Protein AF-A0A6I9MR73-F1 (afdb_monomer_lite)

Sequence (106 aa):
MPVEEDVGRERRRRVLQTLVWFLLTLLLALFIPDIGKVISVIGGLAACFIFVFPGLCLIQAKLSEMEEVKPASWWALVSYGVLLVTLGAFIFGQTTANAIFVDLLA

Radius of gyration: 17.86 Å; chains: 1; bounding box: 45×33×42 Å

pLDDT: mean 70.14, std 10.79, range [41.91, 90.38]

Foldseek 3Di:
DPPVVVVVVVVVVVVVVVVVVVVVVVCCVVLDPDPVLVVLLVVLVVLQCVQLVVLVVQLVVLVVPPDDDCDPVSVVSNVSSVVSNVV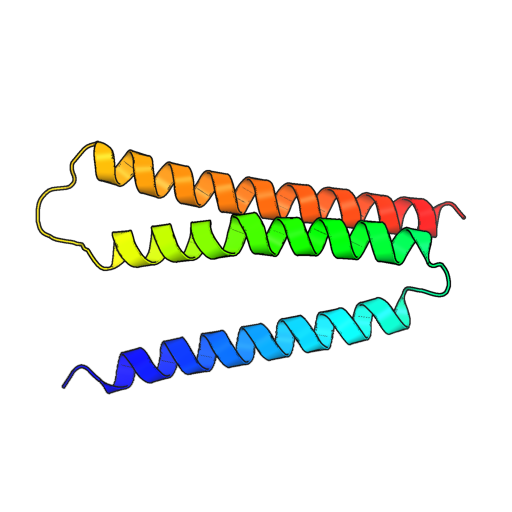SVVSNVVSVVVSVVVVVVD

Structure (mmCIF, N/CA/C/O backbone):
data_AF-A0A6I9MR73-F1
#
_entry.id   AF-A0A6I9MR73-F1
#
loop_
_atom_site.group_PDB
_atom_site.id
_atom_site.type_symbol
_atom_site.label_atom_id
_atom_site.label_alt_id
_atom_site.label_comp_id
_atom_site.label_asym_id
_atom_site.label_entity_id
_atom_site.label_seq_id
_atom_site.pdbx_PDB_ins_code
_atom_site.Cartn_x
_atom_site.Cartn_y
_atom_site.Cartn_z
_atom_site.occupancy
_atom_site.B_iso_or_equiv
_atom_site.auth_seq_id
_atom_site.auth_comp_id
_atom_site.auth_asym_id
_atom_site.auth_atom_id
_atom_site.pdbx_PDB_model_num
ATOM 1 N N . MET A 1 1 ? -24.997 -20.550 17.561 1.00 41.91 1 MET A N 1
ATOM 2 C CA . MET A 1 1 ? -23.798 -21.281 17.105 1.00 41.91 1 MET A CA 1
ATOM 3 C C . MET A 1 1 ? -23.046 -20.377 16.120 1.00 41.91 1 MET A C 1
ATOM 5 O O . MET A 1 1 ? -23.285 -20.502 14.932 1.00 41.91 1 MET A O 1
ATOM 9 N N . PRO A 1 2 ? -22.247 -19.392 16.584 1.00 48.72 2 PRO A N 1
ATOM 10 C CA . PRO A 1 2 ? -21.694 -18.342 15.711 1.00 48.72 2 PRO A CA 1
ATOM 11 C C . PRO A 1 2 ? -20.242 -18.594 15.248 1.00 48.72 2 PRO A C 1
ATOM 13 O O . PRO A 1 2 ? -19.664 -17.758 14.571 1.00 48.72 2 PRO A O 1
ATOM 16 N N . VAL A 1 3 ? -19.635 -19.730 15.611 1.00 51.03 3 VAL A N 1
ATOM 17 C CA . VAL A 1 3 ? -18.189 -19.981 15.426 1.00 51.03 3 VAL A CA 1
ATOM 18 C C . VAL A 1 3 ? -17.815 -20.347 13.977 1.00 51.03 3 VAL A C 1
ATOM 20 O O . VAL A 1 3 ? -16.681 -20.126 13.568 1.00 51.03 3 VAL A O 1
ATOM 23 N N . GLU A 1 4 ? -18.742 -20.868 13.165 1.00 45.56 4 GLU A N 1
ATOM 24 C CA . GLU A 1 4 ? -18.428 -21.334 11.798 1.00 45.56 4 GLU A CA 1
ATOM 25 C C . GLU A 1 4 ? -18.193 -20.203 10.779 1.00 45.56 4 GLU A C 1
ATOM 27 O O . GLU A 1 4 ? -17.397 -20.368 9.851 1.00 45.56 4 GLU A O 1
ATOM 32 N N . GLU A 1 5 ? -18.821 -19.036 10.953 1.00 49.38 5 GLU A N 1
ATOM 33 C CA . GLU A 1 5 ? -18.695 -17.925 9.996 1.00 49.38 5 GLU A CA 1
ATOM 34 C C . GLU A 1 5 ? -17.372 -17.144 10.149 1.00 49.38 5 GLU A C 1
ATOM 36 O O . GLU A 1 5 ? -16.826 -16.640 9.158 1.00 49.38 5 GLU A O 1
ATOM 41 N N . ASP A 1 6 ? -16.799 -17.112 11.357 1.00 51.56 6 ASP A N 1
ATOM 42 C CA . ASP A 1 6 ? -15.511 -16.465 11.656 1.00 51.56 6 ASP A CA 1
ATOM 43 C C . ASP A 1 6 ? -14.330 -17.200 10.996 1.00 51.56 6 ASP A C 1
ATOM 45 O O . ASP A 1 6 ? -13.499 -16.595 10.303 1.00 51.56 6 ASP A O 1
ATOM 49 N N . VAL A 1 7 ? -14.332 -18.538 11.071 1.00 53.41 7 VAL A N 1
ATOM 50 C CA . VAL A 1 7 ? -13.282 -19.394 10.488 1.00 53.41 7 VAL A CA 1
ATOM 51 C C . VAL A 1 7 ? -13.229 -19.248 8.961 1.00 53.41 7 VAL A C 1
ATOM 53 O O . VAL A 1 7 ? -12.150 -19.241 8.358 1.00 53.41 7 VAL A O 1
ATOM 56 N N . GLY A 1 8 ? -14.386 -19.079 8.312 1.00 53.75 8 GLY A N 1
ATOM 57 C CA . GLY A 1 8 ? -14.480 -18.879 6.864 1.00 53.75 8 GLY A CA 1
ATOM 58 C C . GLY A 1 8 ? -13.843 -17.566 6.391 1.00 53.75 8 GLY A C 1
ATOM 59 O O . GLY A 1 8 ? -13.162 -17.539 5.356 1.00 53.75 8 GLY A O 1
ATOM 60 N N . ARG A 1 9 ? -14.006 -16.481 7.159 1.00 52.59 9 ARG A N 1
ATOM 61 C CA . ARG A 1 9 ? -13.420 -15.159 6.867 1.00 52.59 9 ARG A CA 1
ATOM 62 C C . ARG A 1 9 ? -11.918 -15.128 7.110 1.00 52.59 9 ARG A C 1
ATOM 64 O O . ARG A 1 9 ? -11.190 -14.576 6.281 1.00 52.59 9 ARG A O 1
ATOM 71 N N . GLU A 1 10 ? -11.443 -15.760 8.178 1.00 54.97 10 GLU A N 1
ATOM 72 C CA . GLU A 1 10 ? -10.010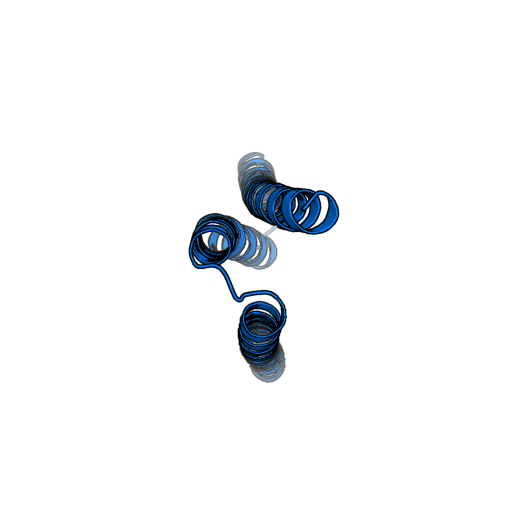 -15.906 8.447 1.00 54.97 10 GLU A CA 1
ATOM 73 C C . GLU A 1 10 ? -9.311 -16.758 7.387 1.00 54.97 10 GLU A C 1
ATOM 75 O O . GLU A 1 10 ? -8.253 -16.377 6.879 1.00 54.97 10 GLU A O 1
ATOM 80 N N . ARG A 1 11 ? -9.923 -17.878 6.983 1.00 54.81 11 ARG A N 1
ATOM 81 C CA . ARG A 1 11 ? -9.375 -18.747 5.936 1.00 54.81 11 ARG A CA 1
ATOM 82 C C . ARG A 1 11 ? -9.332 -18.0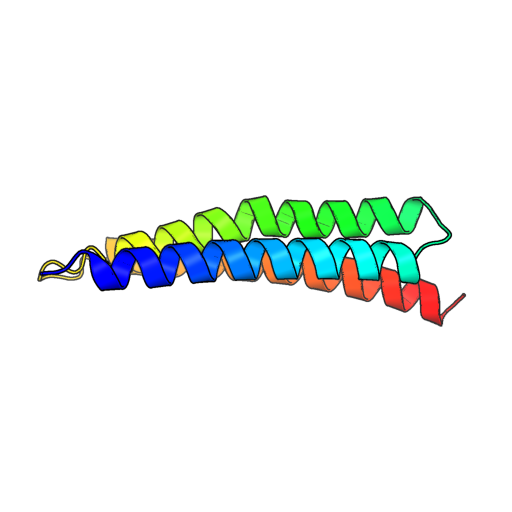35 4.589 1.00 54.81 11 ARG A C 1
ATOM 84 O O . ARG A 1 11 ? -8.313 -18.104 3.909 1.00 54.81 11 ARG A O 1
ATOM 91 N N . ARG A 1 12 ? -10.381 -17.286 4.224 1.00 55.62 12 ARG A N 1
ATOM 92 C CA . ARG A 1 12 ? -10.379 -16.450 3.009 1.00 55.62 12 ARG A CA 1
ATOM 93 C C . ARG A 1 12 ? -9.323 -15.351 3.056 1.00 55.62 12 ARG A C 1
ATOM 95 O O . ARG A 1 12 ? -8.666 -15.137 2.045 1.00 55.62 12 ARG A O 1
ATOM 102 N N . ARG A 1 13 ? -9.120 -14.689 4.201 1.00 58.41 13 ARG A N 1
ATOM 103 C CA . ARG A 1 13 ? -8.065 -13.673 4.371 1.00 58.41 13 ARG A CA 1
ATOM 104 C C . ARG A 1 13 ? -6.670 -14.268 4.225 1.00 58.41 13 ARG A C 1
ATOM 106 O O . ARG A 1 13 ? -5.857 -13.697 3.507 1.00 58.41 13 ARG A O 1
ATOM 113 N N . ARG A 1 14 ? -6.416 -15.432 4.829 1.00 63.72 14 ARG A N 1
ATOM 114 C CA . ARG A 1 14 ? -5.141 -16.150 4.681 1.00 63.72 14 ARG A CA 1
ATOM 115 C C . ARG A 1 14 ? -4.905 -16.579 3.235 1.00 63.72 14 ARG A C 1
ATOM 117 O O . ARG A 1 14 ? -3.831 -16.331 2.711 1.00 63.72 14 ARG A O 1
ATOM 124 N N . VAL A 1 15 ? -5.917 -17.136 2.568 1.00 62.50 15 VAL A N 1
ATOM 125 C CA . VAL A 1 15 ? -5.816 -17.561 1.161 1.00 62.50 15 VAL A CA 1
ATOM 126 C C . VAL A 1 15 ? -5.594 -16.370 0.228 1.00 62.50 15 VAL A C 1
ATOM 128 O O . VAL A 1 15 ? -4.728 -16.441 -0.637 1.00 62.50 15 VAL A O 1
ATOM 131 N N . LEU A 1 16 ? -6.309 -15.259 0.424 1.00 62.22 16 LEU A N 1
ATOM 132 C CA . LEU A 1 16 ? -6.072 -14.019 -0.321 1.00 62.22 16 LEU A CA 1
ATOM 133 C C . LEU A 1 16 ? -4.660 -13.492 -0.084 1.00 62.22 16 LEU A C 1
ATOM 135 O O . LEU A 1 16 ? -3.983 -13.150 -1.042 1.00 62.22 16 LEU A O 1
ATOM 139 N N . GLN A 1 17 ? -4.188 -13.479 1.162 1.00 57.56 17 GLN A N 1
ATOM 140 C CA . GLN A 1 17 ? -2.834 -13.044 1.488 1.00 57.56 17 GLN A CA 1
ATOM 141 C C . GLN A 1 17 ? -1.776 -13.923 0.810 1.00 57.56 17 GLN A C 1
ATOM 143 O O . GLN A 1 17 ? -0.824 -13.391 0.247 1.00 57.56 17 GLN A O 1
ATOM 148 N N . THR A 1 18 ? -1.948 -15.247 0.807 1.00 63.81 18 THR A N 1
ATOM 149 C CA . THR A 1 18 ? -1.015 -16.173 0.149 1.00 63.81 18 THR A CA 1
ATOM 150 C C . THR A 1 18 ? -1.058 -16.047 -1.371 1.00 63.81 18 THR A C 1
ATOM 152 O O . THR A 1 18 ? -0.006 -16.031 -2.001 1.00 63.81 18 THR A O 1
ATOM 155 N N . LEU A 1 19 ? -2.244 -15.909 -1.969 1.00 66.56 19 LEU A N 1
ATOM 156 C CA . LEU A 1 19 ? -2.387 -15.713 -3.414 1.00 66.56 19 LEU A CA 1
ATOM 157 C C . LEU A 1 19 ? -1.802 -14.379 -3.863 1.00 66.56 19 LEU A C 1
ATOM 159 O O . LEU A 1 19 ? -1.083 -14.340 -4.855 1.00 66.56 19 LEU A O 1
ATOM 163 N N . VAL A 1 20 ? -2.068 -13.306 -3.117 1.00 62.19 20 VAL A N 1
ATOM 164 C CA . VAL A 1 20 ? -1.488 -11.984 -3.368 1.00 62.19 20 VAL A CA 1
ATOM 165 C C . VAL A 1 20 ? 0.027 -12.051 -3.243 1.00 62.19 20 VAL A C 1
ATOM 167 O O . VAL A 1 20 ? 0.711 -11.583 -4.143 1.00 62.19 20 VAL A O 1
ATOM 170 N N . TRP A 1 21 ? 0.556 -12.683 -2.192 1.00 63.38 21 TRP A N 1
ATOM 171 C CA . TRP A 1 21 ? 1.997 -12.851 -1.993 1.00 63.38 21 TRP A CA 1
ATOM 172 C C . TRP A 1 21 ? 2.658 -13.624 -3.138 1.00 63.38 21 TRP A C 1
ATOM 174 O O . TRP A 1 21 ? 3.681 -13.188 -3.662 1.00 63.38 21 TRP A O 1
ATOM 184 N N . PHE A 1 22 ? 2.048 -14.737 -3.551 1.00 69.00 22 PHE A N 1
ATOM 185 C CA . PHE A 1 22 ? 2.543 -15.602 -4.619 1.00 69.00 22 PHE A CA 1
ATOM 186 C C . PHE A 1 22 ? 2.493 -14.918 -5.991 1.00 69.00 22 PHE A C 1
ATOM 188 O O . PHE A 1 22 ? 3.480 -14.928 -6.721 1.00 69.00 22 PHE A O 1
ATOM 195 N N . LEU A 1 23 ? 1.375 -14.263 -6.322 1.00 66.69 23 LEU A N 1
ATOM 196 C CA . LEU A 1 23 ? 1.238 -13.475 -7.549 1.00 66.69 23 LEU A CA 1
ATOM 197 C C . LEU A 1 23 ? 2.233 -12.318 -7.579 1.00 66.69 23 LEU A C 1
ATOM 199 O O . LEU A 1 23 ? 2.840 -12.089 -8.618 1.00 66.69 23 LEU A O 1
ATOM 203 N N . LEU A 1 24 ? 2.446 -11.637 -6.449 1.00 63.56 24 LEU A N 1
ATOM 204 C CA . LEU A 1 24 ? 3.463 -10.596 -6.322 1.00 63.56 24 LEU A CA 1
ATOM 205 C C . LEU A 1 24 ? 4.855 -11.126 -6.656 1.00 63.56 24 LEU A C 1
ATOM 207 O O . LEU A 1 24 ? 5.561 -10.515 -7.447 1.00 63.56 24 LEU A O 1
ATOM 211 N N . THR A 1 25 ? 5.259 -12.246 -6.049 1.00 67.44 25 THR A N 1
ATOM 212 C CA . THR A 1 25 ? 6.608 -12.794 -6.259 1.00 67.44 25 THR A CA 1
ATOM 213 C C . THR A 1 25 ? 6.794 -13.263 -7.697 1.00 67.44 25 THR A C 1
ATOM 215 O O . THR A 1 25 ? 7.852 -13.034 -8.275 1.00 67.44 25 THR A O 1
ATOM 218 N N . LEU A 1 26 ? 5.756 -13.856 -8.294 1.00 62.88 26 LEU A N 1
ATOM 219 C CA . LEU A 1 26 ? 5.757 -14.285 -9.691 1.00 62.88 26 LEU A CA 1
ATOM 220 C C . LEU A 1 26 ? 5.857 -13.093 -10.658 1.00 62.88 26 LEU A C 1
ATOM 222 O O . LEU A 1 26 ? 6.649 -13.125 -11.595 1.00 62.88 26 LEU A O 1
ATOM 226 N N . LEU A 1 27 ? 5.087 -12.029 -10.415 1.00 64.62 27 LEU A N 1
ATOM 227 C CA . LEU A 1 27 ? 5.137 -10.795 -11.204 1.00 64.62 27 LEU A CA 1
ATOM 228 C C . LEU A 1 27 ? 6.488 -10.094 -11.067 1.00 64.62 27 LEU A C 1
ATOM 230 O O . LEU A 1 27 ? 7.056 -9.704 -12.081 1.00 64.62 27 LEU A O 1
ATOM 234 N N . LEU A 1 28 ? 7.029 -9.984 -9.847 1.00 62.31 28 LEU A N 1
ATOM 235 C CA . LEU A 1 28 ? 8.375 -9.450 -9.626 1.00 62.31 28 LEU A CA 1
ATOM 236 C C . LEU A 1 28 ? 9.438 -10.280 -10.361 1.00 62.31 28 LEU A C 1
ATOM 238 O O . LEU A 1 28 ? 10.363 -9.708 -10.919 1.00 62.31 28 LEU A O 1
ATOM 242 N N . ALA A 1 29 ? 9.314 -11.608 -10.391 1.00 65.38 29 ALA A N 1
ATOM 243 C CA . ALA A 1 29 ? 10.267 -12.470 -11.088 1.00 65.38 29 ALA A CA 1
ATOM 244 C C . ALA A 1 29 ? 10.186 -12.349 -12.621 1.00 65.38 29 ALA A C 1
ATOM 246 O O . ALA A 1 29 ? 11.198 -12.514 -13.296 1.00 65.38 29 ALA A O 1
ATOM 247 N N . LEU A 1 30 ? 9.001 -12.069 -13.175 1.00 63.16 30 LEU A N 1
ATOM 248 C CA . LEU A 1 30 ? 8.794 -11.951 -14.622 1.00 63.16 30 LEU A CA 1
ATOM 249 C C . LEU A 1 30 ? 9.133 -10.563 -15.180 1.00 63.16 30 LEU A C 1
ATOM 251 O O . LEU A 1 30 ? 9.549 -10.470 -16.329 1.00 63.16 30 LEU A O 1
ATOM 255 N N . PHE A 1 31 ? 8.956 -9.499 -14.394 1.00 58.59 31 PHE A N 1
ATOM 256 C CA . PHE A 1 31 ? 9.137 -8.120 -14.867 1.00 58.59 31 PHE A CA 1
ATOM 257 C C . PHE A 1 31 ? 10.546 -7.545 -14.662 1.00 58.59 31 PHE A C 1
ATOM 259 O O . PHE A 1 31 ? 10.791 -6.419 -15.082 1.00 58.59 31 PHE A O 1
ATOM 266 N N . ILE A 1 32 ? 11.465 -8.238 -13.976 1.00 54.88 32 ILE A N 1
ATOM 267 C CA . ILE A 1 32 ? 12.641 -7.572 -13.395 1.00 54.88 32 ILE A CA 1
ATOM 268 C C . ILE A 1 32 ? 13.971 -8.255 -13.752 1.00 54.88 32 ILE A C 1
ATOM 270 O O . ILE A 1 32 ? 14.385 -9.202 -13.083 1.00 54.88 32 ILE A O 1
ATOM 274 N N . PRO A 1 33 ? 14.721 -7.673 -14.700 1.00 57.81 33 PRO A N 1
ATOM 275 C CA . PRO A 1 33 ? 16.179 -7.765 -14.757 1.00 57.81 33 PRO A CA 1
ATOM 276 C C . PRO A 1 33 ? 16.909 -6.618 -14.004 1.00 57.81 33 PRO A C 1
ATOM 278 O O . PRO A 1 33 ? 18.090 -6.768 -13.702 1.00 57.81 33 PRO A O 1
ATOM 281 N N . ASP A 1 34 ? 16.232 -5.516 -13.624 1.00 66.81 34 ASP A N 1
ATOM 282 C CA . ASP A 1 34 ? 16.844 -4.302 -13.034 1.00 66.81 34 ASP A CA 1
ATOM 283 C C . ASP A 1 34 ? 16.447 -3.984 -11.569 1.00 66.81 34 ASP A C 1
ATOM 285 O O . ASP A 1 34 ? 15.283 -3.740 -11.237 1.00 66.81 34 ASP A O 1
ATOM 289 N N . ILE A 1 35 ? 17.445 -3.868 -10.679 1.00 72.50 35 ILE A N 1
ATOM 290 C CA . ILE A 1 35 ? 17.298 -3.705 -9.212 1.00 72.50 35 ILE A CA 1
ATOM 291 C C . ILE A 1 35 ? 16.551 -2.422 -8.786 1.00 72.50 35 ILE A C 1
ATOM 293 O O . ILE A 1 35 ? 15.837 -2.422 -7.782 1.00 72.50 35 ILE A O 1
ATOM 297 N N . GLY A 1 36 ? 16.668 -1.320 -9.534 1.00 68.88 36 GLY A N 1
ATOM 298 C CA . GLY A 1 36 ? 16.028 -0.044 -9.173 1.00 68.88 36 GLY A CA 1
ATOM 299 C C . GLY A 1 36 ? 14.496 -0.082 -9.245 1.00 68.88 36 GLY A C 1
ATOM 300 O O . GLY A 1 36 ? 13.809 0.483 -8.389 1.00 68.88 36 GLY A O 1
ATOM 301 N N . LYS A 1 37 ? 13.948 -0.809 -10.226 1.00 69.19 37 LYS A N 1
ATOM 302 C CA . LYS A 1 37 ? 12.498 -1.006 -10.379 1.00 69.19 37 LYS A CA 1
ATOM 303 C C . LYS A 1 37 ? 11.935 -1.862 -9.245 1.00 69.19 37 LYS A C 1
ATOM 305 O O . LYS A 1 37 ? 10.867 -1.541 -8.725 1.00 69.19 37 LYS A O 1
ATOM 310 N N . VAL A 1 38 ? 12.692 -2.869 -8.792 1.00 74.38 38 VAL A N 1
ATOM 311 C CA . VAL A 1 38 ? 12.338 -3.701 -7.627 1.0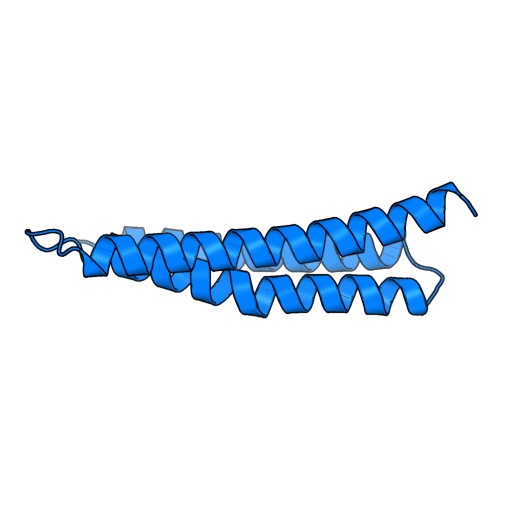0 74.38 38 VAL A CA 1
ATOM 312 C C . VAL A 1 38 ? 12.093 -2.834 -6.402 1.00 74.38 38 VAL A C 1
ATOM 314 O O . VAL A 1 38 ? 11.062 -2.959 -5.750 1.00 74.38 38 VAL A O 1
ATOM 317 N N . ILE A 1 39 ? 13.028 -1.934 -6.094 1.00 79.25 39 ILE A N 1
ATOM 318 C CA . ILE A 1 39 ? 12.992 -1.136 -4.864 1.00 79.25 39 ILE A CA 1
ATOM 319 C C . ILE A 1 39 ? 11.773 -0.206 -4.854 1.00 79.25 39 ILE A C 1
ATOM 321 O O . ILE A 1 39 ? 11.096 -0.096 -3.831 1.00 79.25 39 ILE A O 1
ATOM 325 N N . SER A 1 40 ? 11.446 0.418 -5.991 1.00 74.88 40 SER A N 1
ATOM 326 C CA . SER A 1 40 ? 10.266 1.286 -6.100 1.00 74.88 40 SER A CA 1
ATOM 327 C C . SER A 1 40 ? 8.956 0.507 -5.936 1.00 74.88 40 SER A C 1
ATOM 329 O O . SER A 1 40 ? 8.071 0.946 -5.200 1.00 74.88 40 SER A O 1
ATOM 331 N N . VAL A 1 41 ? 8.858 -0.682 -6.542 1.00 72.38 41 VAL A N 1
ATOM 332 C CA . VAL A 1 41 ? 7.684 -1.560 -6.421 1.00 72.38 41 VAL A CA 1
ATOM 333 C C . VAL A 1 41 ? 7.535 -2.091 -4.992 1.00 72.38 41 VAL A C 1
ATOM 335 O O . VAL A 1 41 ? 6.441 -2.036 -4.433 1.00 72.38 41 VAL A O 1
ATOM 338 N N . ILE A 1 42 ? 8.626 -2.531 -4.357 1.00 81.56 42 ILE A N 1
ATOM 339 C CA . ILE A 1 42 ? 8.622 -2.977 -2.954 1.00 81.56 42 ILE A CA 1
ATOM 340 C C . ILE A 1 42 ? 8.226 -1.829 -2.017 1.00 81.56 42 ILE A C 1
ATOM 342 O O . ILE A 1 42 ? 7.441 -2.046 -1.096 1.00 81.56 42 ILE A O 1
ATOM 346 N N . GLY A 1 43 ? 8.709 -0.607 -2.257 1.00 79.69 43 GLY A N 1
ATOM 347 C CA . GLY A 1 43 ? 8.321 0.576 -1.484 1.00 79.69 43 GLY A CA 1
ATOM 348 C C . GLY A 1 43 ? 6.828 0.904 -1.600 1.00 79.69 43 GLY A C 1
ATOM 349 O O . GLY A 1 43 ? 6.171 1.145 -0.586 1.00 79.69 43 GLY A O 1
ATOM 350 N N . GLY A 1 44 ? 6.266 0.844 -2.813 1.00 79.25 44 GLY A N 1
ATOM 351 C CA . GLY A 1 44 ? 4.827 1.018 -3.041 1.00 79.25 44 GLY A CA 1
ATOM 352 C C . GLY A 1 44 ? 3.986 -0.057 -2.351 1.00 79.25 44 GLY A C 1
ATOM 353 O O . GLY A 1 44 ? 2.968 0.239 -1.723 1.00 79.25 44 GLY A O 1
ATOM 354 N N . LEU A 1 45 ? 4.449 -1.307 -2.385 1.00 75.31 45 LEU A N 1
ATOM 355 C CA . LEU A 1 45 ? 3.819 -2.422 -1.680 1.00 75.31 45 LEU A CA 1
ATOM 356 C C . LEU A 1 45 ? 3.881 -2.255 -0.160 1.00 75.31 45 LEU A C 1
ATOM 358 O O . LEU A 1 45 ? 2.877 -2.473 0.515 1.00 75.31 45 LEU A O 1
ATOM 362 N N . ALA A 1 46 ? 5.021 -1.823 0.381 1.00 80.81 46 ALA A N 1
ATOM 363 C CA . ALA A 1 46 ? 5.176 -1.537 1.804 1.00 80.81 46 ALA A CA 1
ATOM 364 C C . ALA A 1 46 ? 4.216 -0.429 2.264 1.00 80.81 46 ALA A C 1
ATOM 366 O O . ALA A 1 46 ? 3.563 -0.581 3.295 1.00 80.81 46 ALA A O 1
ATOM 367 N N . ALA A 1 47 ? 4.051 0.638 1.474 1.00 79.06 47 ALA A N 1
ATOM 368 C CA . ALA A 1 47 ? 3.053 1.674 1.740 1.00 79.06 47 ALA A CA 1
ATOM 369 C C . ALA A 1 47 ? 1.624 1.102 1.732 1.00 79.06 47 ALA A C 1
ATOM 371 O O . ALA A 1 47 ? 0.826 1.414 2.618 1.00 79.06 47 ALA A O 1
ATOM 372 N N . CYS A 1 48 ? 1.316 0.195 0.801 1.00 72.69 48 CYS A N 1
ATOM 373 C CA . CYS A 1 48 ? 0.056 -0.544 0.805 1.00 72.69 48 CYS A CA 1
ATOM 374 C C . CYS A 1 48 ? -0.142 -1.326 2.114 1.00 72.69 48 CYS A C 1
ATOM 376 O O . CYS A 1 48 ? -1.206 -1.229 2.718 1.00 72.69 48 CYS A O 1
ATOM 378 N N . PHE A 1 49 ? 0.863 -2.045 2.616 1.00 73.06 49 PHE A N 1
ATOM 379 C CA . PHE A 1 49 ? 0.742 -2.775 3.885 1.00 73.06 49 PHE A CA 1
ATOM 380 C C . PHE A 1 49 ? 0.626 -1.854 5.108 1.00 73.06 49 PHE A C 1
ATOM 382 O O . PHE A 1 49 ? -0.147 -2.149 6.016 1.00 73.06 49 PHE A O 1
ATOM 389 N N . ILE A 1 50 ? 1.334 -0.725 5.135 1.00 83.19 50 ILE A N 1
ATOM 390 C CA . ILE A 1 50 ? 1.287 0.212 6.266 1.00 83.19 50 ILE A CA 1
ATOM 391 C C . ILE A 1 50 ? -0.046 0.966 6.319 1.00 83.19 50 ILE A C 1
ATOM 393 O O . ILE A 1 50 ? -0.522 1.251 7.410 1.00 83.19 50 ILE A O 1
ATOM 397 N N . PHE A 1 51 ? -0.676 1.267 5.179 1.00 77.38 51 PHE A N 1
ATOM 398 C CA . PHE A 1 51 ? -1.909 2.061 5.147 1.00 77.38 51 PHE A CA 1
ATOM 399 C C . PHE A 1 51 ? -3.190 1.227 4.971 1.00 77.38 51 PHE A C 1
ATOM 401 O O . PHE A 1 51 ? -4.186 1.466 5.657 1.00 77.38 51 PHE A O 1
ATOM 408 N N . VAL A 1 52 ? -3.187 0.210 4.105 1.00 72.44 52 VAL A N 1
ATOM 409 C CA . VAL A 1 52 ? -4.395 -0.569 3.771 1.00 72.44 52 VAL A CA 1
ATOM 410 C C . VAL A 1 52 ? -4.753 -1.560 4.880 1.00 72.44 52 VAL A C 1
ATOM 412 O O . VAL A 1 52 ? -5.930 -1.733 5.189 1.00 72.44 52 VAL A O 1
ATOM 415 N N . PHE A 1 53 ? -3.767 -2.191 5.523 1.00 69.88 53 PHE A N 1
ATOM 416 C CA . PHE A 1 53 ? -4.010 -3.162 6.597 1.00 69.88 53 PHE A CA 1
ATOM 417 C C . PHE A 1 53 ? -4.677 -2.539 7.836 1.00 69.88 53 PHE A C 1
ATOM 419 O O . PHE A 1 53 ? -5.733 -3.037 8.244 1.00 69.88 53 PHE A O 1
ATOM 426 N N . PRO A 1 54 ? -4.149 -1.442 8.418 1.00 73.94 54 PRO A N 1
ATOM 427 C CA . PRO A 1 54 ? -4.830 -0.767 9.518 1.00 73.94 54 PRO A CA 1
ATOM 428 C C . PRO A 1 54 ? -6.144 -0.121 9.075 1.00 73.94 54 PRO A C 1
ATOM 430 O O . PRO A 1 54 ? -7.109 -0.192 9.829 1.00 73.94 54 PRO A O 1
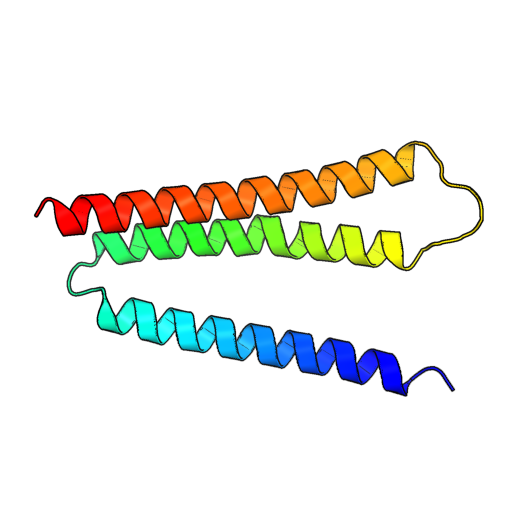ATOM 433 N N . GLY A 1 55 ? -6.237 0.421 7.852 1.00 76.06 55 GLY A N 1
ATOM 434 C CA . GLY A 1 55 ? -7.484 0.986 7.325 1.00 76.06 55 GLY A CA 1
ATOM 435 C C . GLY A 1 55 ? -8.614 -0.047 7.233 1.00 76.06 55 GLY A C 1
ATOM 436 O O . GLY A 1 55 ? -9.713 0.182 7.736 1.00 76.06 55 GLY A O 1
ATOM 437 N N . LEU A 1 56 ? -8.338 -1.231 6.678 1.00 70.88 56 LEU A N 1
ATOM 438 C CA . LEU A 1 56 ? -9.310 -2.327 6.597 1.00 70.88 56 LEU A CA 1
ATOM 439 C C . LEU A 1 56 ? -9.648 -2.923 7.968 1.00 70.88 56 LEU A C 1
ATOM 441 O O . LEU A 1 56 ? -10.793 -3.322 8.184 1.00 70.88 56 LEU A O 1
ATOM 445 N N . CYS A 1 57 ? -8.679 -3.002 8.885 1.00 68.56 57 CYS A N 1
ATOM 446 C CA . CYS A 1 57 ? -8.917 -3.464 10.254 1.00 68.56 57 CYS A CA 1
ATOM 447 C C . CYS A 1 57 ? -9.843 -2.499 11.008 1.00 68.56 57 CYS A C 1
ATOM 449 O O . CYS A 1 57 ? -10.821 -2.929 11.611 1.00 68.56 57 CYS A O 1
ATOM 451 N N . LEU A 1 58 ? -9.594 -1.192 10.888 1.00 76.19 58 LEU A N 1
ATOM 452 C CA . LEU A 1 58 ? -10.398 -0.137 11.498 1.00 76.19 58 LEU A CA 1
ATOM 453 C C . LEU A 1 58 ? -11.842 -0.148 10.980 1.00 76.19 58 LEU A C 1
ATOM 455 O O . LEU A 1 58 ? -12.783 -0.122 11.773 1.00 76.19 58 LEU A O 1
ATOM 459 N N . ILE A 1 59 ? -12.018 -0.250 9.657 1.00 76.56 59 ILE A N 1
ATOM 460 C CA . ILE A 1 59 ? -13.340 -0.357 9.024 1.00 76.56 59 ILE A CA 1
ATOM 461 C C . ILE A 1 59 ? -14.059 -1.611 9.529 1.00 76.56 59 ILE A C 1
ATOM 463 O O . ILE A 1 59 ? -15.223 -1.537 9.910 1.00 76.56 59 ILE A O 1
ATOM 467 N N . GLN A 1 60 ? -13.377 -2.758 9.570 1.00 68.38 60 GLN A N 1
ATOM 468 C CA . GLN A 1 60 ? -13.984 -4.024 9.974 1.00 68.38 60 GLN A CA 1
ATOM 469 C C . GLN A 1 60 ? -14.347 -4.061 11.466 1.00 68.38 60 GLN A C 1
ATOM 471 O O . GLN A 1 60 ? -15.427 -4.545 11.800 1.00 68.38 60 GLN A O 1
ATOM 476 N N . ALA A 1 61 ? -13.498 -3.514 12.341 1.00 74.31 61 ALA A N 1
ATOM 477 C CA . ALA A 1 61 ? -13.784 -3.373 13.765 1.00 74.31 61 ALA A CA 1
ATOM 478 C C . ALA A 1 61 ? -15.018 -2.488 13.986 1.00 74.31 61 ALA A C 1
ATOM 480 O O . ALA A 1 61 ? -15.960 -2.900 14.657 1.00 74.31 61 ALA A O 1
ATOM 481 N N . LYS A 1 62 ? -15.084 -1.323 13.326 1.00 72.25 62 LYS A N 1
ATOM 482 C CA . LYS A 1 62 ? -16.223 -0.400 13.454 1.00 72.25 62 LYS A CA 1
ATOM 483 C C . LYS A 1 62 ? -17.506 -0.870 12.778 1.00 72.25 62 LYS A C 1
ATOM 485 O O . LYS A 1 62 ? -18.582 -0.466 13.212 1.00 72.25 62 LYS A O 1
ATOM 490 N N . LEU A 1 63 ? -17.421 -1.739 11.772 1.00 73.19 63 LEU A N 1
ATOM 491 C CA . LEU A 1 63 ? -18.585 -2.430 11.210 1.00 73.19 63 LEU A CA 1
ATOM 492 C C . LEU A 1 63 ? -19.110 -3.561 12.103 1.00 73.19 63 LEU A C 1
ATOM 494 O O . LEU A 1 63 ? -20.276 -3.914 11.974 1.00 73.19 63 LEU A O 1
ATOM 498 N N . SER A 1 64 ? -18.268 -4.148 12.957 1.00 70.88 64 SER A N 1
ATOM 499 C CA . SER A 1 64 ? -18.679 -5.195 13.902 1.00 70.88 64 SER A CA 1
ATOM 500 C C . SER A 1 64 ? -19.269 -4.623 15.196 1.00 70.88 64 SER A C 1
ATOM 502 O O . SER A 1 64 ? -20.060 -5.288 15.852 1.00 70.88 64 SER A O 1
ATOM 504 N N . GLU A 1 65 ? -18.901 -3.392 15.548 1.00 70.75 65 GLU A N 1
ATOM 505 C CA . GLU A 1 65 ? -19.286 -2.663 16.767 1.00 70.75 65 GLU A CA 1
ATOM 506 C C . GLU A 1 65 ? -20.641 -1.928 16.606 1.00 70.75 65 GLU A C 1
ATOM 508 O O . GLU A 1 65 ? -20.806 -0.798 17.060 1.00 70.75 65 GLU A O 1
ATOM 513 N N . MET A 1 66 ? -21.602 -2.520 15.883 1.00 60.69 66 MET A N 1
ATOM 514 C CA . MET A 1 66 ? -22.911 -1.903 15.615 1.00 60.69 66 MET A CA 1
ATOM 515 C C . MET A 1 66 ? -23.810 -1.973 16.860 1.00 60.69 66 MET A C 1
ATOM 517 O O . MET A 1 66 ? -24.706 -2.809 16.932 1.00 60.69 66 MET A O 1
ATOM 521 N N . GLU A 1 67 ? -23.574 -1.092 17.831 1.00 51.75 67 GLU A N 1
ATOM 522 C CA . GLU A 1 67 ? -24.448 -0.897 18.993 1.00 51.75 67 GLU A CA 1
ATOM 523 C C . GLU A 1 67 ? -25.206 0.444 18.866 1.00 51.75 67 GLU A C 1
ATOM 525 O O . GLU A 1 67 ? -24.680 1.522 19.125 1.00 51.75 67 GLU A O 1
ATOM 530 N N . GLU A 1 68 ? -26.432 0.340 18.342 1.00 54.41 68 GLU A N 1
ATOM 531 C CA . GLU A 1 68 ? -27.660 1.143 18.546 1.00 54.41 68 GLU A CA 1
ATOM 532 C C . GLU A 1 68 ? -27.683 2.691 18.508 1.00 54.41 68 GLU A C 1
ATOM 534 O O . GLU A 1 68 ? -28.770 3.257 18.429 1.00 54.41 68 GLU A O 1
ATOM 539 N N . VAL A 1 69 ? -26.578 3.432 18.432 1.00 58.94 69 VAL A N 1
ATOM 540 C CA . VAL A 1 69 ? -26.603 4.873 18.092 1.00 58.94 69 VAL A CA 1
ATOM 541 C C . VAL A 1 69 ? -25.306 5.202 17.362 1.00 58.94 69 VAL A C 1
ATOM 543 O O . VAL A 1 69 ? -24.241 4.914 17.884 1.00 58.94 69 VAL A O 1
ATOM 546 N N . LYS A 1 70 ? -25.345 5.790 16.155 1.00 61.38 70 LYS A N 1
ATOM 547 C CA . LYS A 1 70 ? -24.122 6.171 15.413 1.00 61.38 70 LYS A CA 1
ATOM 548 C C . LYS A 1 70 ? -23.616 7.547 15.873 1.00 61.38 70 LYS A C 1
ATOM 550 O O . LYS A 1 70 ? -24.090 8.551 15.334 1.00 61.38 70 LYS A O 1
ATOM 555 N N . PRO A 1 71 ? -22.662 7.659 16.820 1.00 73.50 71 PRO A N 1
ATOM 556 C CA . PRO A 1 71 ? -22.069 8.948 17.152 1.00 73.50 71 PRO A CA 1
ATOM 557 C C . PRO A 1 71 ? -21.312 9.506 15.941 1.00 73.50 71 PRO A C 1
ATOM 559 O O . PRO A 1 71 ? -20.797 8.752 15.114 1.00 73.50 71 PRO A O 1
ATOM 562 N N . ALA A 1 72 ? -21.161 10.830 15.861 1.00 76.69 72 ALA A N 1
ATOM 563 C CA . ALA A 1 72 ? -20.359 11.482 14.817 1.00 76.69 72 ALA A CA 1
ATOM 564 C C . ALA A 1 72 ? -18.919 10.922 14.729 1.00 76.69 72 ALA A C 1
ATOM 566 O O . ALA A 1 72 ? -18.337 10.853 13.648 1.00 76.69 72 ALA A O 1
ATOM 567 N N . SER A 1 73 ? -18.382 10.434 15.855 1.00 74.44 73 SER A N 1
ATOM 568 C CA . SER A 1 73 ? -17.087 9.747 15.934 1.00 74.44 73 SER A CA 1
ATOM 569 C C . SER A 1 73 ? -17.023 8.472 15.072 1.00 74.44 73 SER A C 1
ATOM 571 O O . SER A 1 73 ? -15.998 8.203 14.450 1.00 74.44 73 SER A O 1
ATOM 573 N N . TRP A 1 74 ? -18.127 7.724 14.937 1.00 80.19 74 TRP A N 1
ATOM 574 C CA . TRP A 1 74 ? -18.183 6.513 14.105 1.00 80.19 74 TRP A CA 1
ATOM 575 C C . TRP A 1 74 ? -17.933 6.837 12.627 1.00 80.19 74 TRP A C 1
ATOM 577 O O . TRP A 1 74 ? -17.093 6.209 11.984 1.00 80.19 74 TRP A O 1
ATOM 587 N N . TRP A 1 75 ? -18.597 7.873 12.102 1.00 80.81 75 TRP A N 1
ATOM 588 C CA . TRP A 1 75 ? -18.410 8.321 10.718 1.00 80.81 75 TRP A CA 1
ATOM 589 C C . TRP A 1 75 ? -17.005 8.877 10.467 1.00 80.81 75 TRP A C 1
ATOM 591 O O . TRP A 1 75 ? -16.451 8.641 9.394 1.00 80.81 75 TRP A O 1
ATOM 601 N N . ALA A 1 76 ? -16.408 9.555 11.453 1.00 85.44 76 ALA A N 1
ATOM 602 C CA . ALA A 1 76 ? -15.035 10.053 11.368 1.00 85.44 76 ALA A CA 1
ATOM 603 C C . ALA A 1 76 ? -13.995 8.917 11.317 1.00 85.44 76 ALA A C 1
ATOM 605 O O . ALA A 1 76 ? -13.046 8.974 10.540 1.00 85.44 76 ALA A O 1
ATOM 606 N N . LEU A 1 77 ? -14.177 7.855 12.106 1.00 80.56 77 LEU A N 1
ATOM 607 C CA . LEU A 1 77 ? -13.289 6.687 12.091 1.00 80.56 77 LEU A CA 1
ATOM 608 C C . LEU A 1 77 ? -13.423 5.869 10.798 1.00 80.56 77 LEU A C 1
ATOM 610 O O . LEU A 1 77 ? -12.417 5.423 10.246 1.00 80.56 77 LEU A O 1
ATOM 614 N N . VAL A 1 78 ? -14.645 5.703 10.281 1.00 83.25 78 VAL A N 1
ATOM 615 C CA . VAL A 1 78 ? -14.878 5.028 8.993 1.00 83.25 78 VAL A CA 1
ATOM 616 C C . VAL A 1 78 ? -14.275 5.832 7.841 1.00 83.25 78 VAL A C 1
ATOM 618 O O . VAL A 1 78 ? -13.582 5.254 7.002 1.00 83.25 78 VAL A O 1
ATOM 621 N N . SER A 1 79 ? -14.474 7.154 7.811 1.00 88.06 79 SER A N 1
ATOM 622 C CA . SER A 1 79 ? -13.876 8.006 6.776 1.00 88.06 79 SER A CA 1
ATOM 623 C C . SER A 1 79 ? -12.349 7.982 6.843 1.00 88.06 79 SER A C 1
ATOM 625 O O . SER A 1 79 ? -11.702 7.847 5.807 1.00 88.06 79 SER A O 1
ATOM 627 N N . TYR A 1 80 ? -11.765 7.996 8.043 1.00 86.31 80 TYR A N 1
ATOM 628 C CA . TYR A 1 80 ? -10.323 7.857 8.237 1.00 86.31 80 TYR A CA 1
ATOM 629 C C . TYR A 1 80 ? -9.782 6.522 7.698 1.00 86.31 80 TYR A C 1
ATOM 631 O O . TYR A 1 80 ? -8.789 6.508 6.970 1.00 86.31 80 TYR A O 1
ATOM 639 N N . GLY A 1 81 ? -10.465 5.404 7.970 1.00 81.12 81 GLY A N 1
ATOM 640 C CA . GLY A 1 81 ? -10.102 4.097 7.415 1.00 81.12 81 GLY A CA 1
ATOM 641 C C . GLY A 1 81 ? -10.148 4.065 5.882 1.00 81.12 81 GLY A C 1
ATOM 642 O O . GLY A 1 81 ? -9.228 3.550 5.248 1.00 81.12 81 GLY A O 1
ATOM 643 N N . VAL A 1 82 ? -11.176 4.666 5.274 1.00 84.62 82 VAL A N 1
ATOM 644 C CA . VAL A 1 82 ? -11.304 4.776 3.808 1.00 84.62 82 VAL A CA 1
ATOM 645 C C . VAL A 1 82 ? -10.196 5.648 3.214 1.00 84.62 82 VAL A C 1
ATOM 647 O O . VAL A 1 82 ? -9.618 5.282 2.188 1.00 84.62 82 VAL A O 1
ATOM 650 N N . LEU A 1 83 ? -9.851 6.765 3.859 1.00 90.38 83 LEU A N 1
ATOM 651 C CA . LEU A 1 83 ? -8.762 7.640 3.419 1.00 90.38 83 LEU A CA 1
ATOM 652 C C . LEU A 1 83 ? -7.411 6.915 3.429 1.00 90.38 83 LEU A C 1
ATOM 654 O O . LEU A 1 83 ? -6.676 7.002 2.447 1.00 90.38 83 LEU A O 1
ATOM 658 N N . LEU A 1 84 ? -7.112 6.154 4.486 1.00 82.00 84 LEU A N 1
ATOM 659 C CA . LEU A 1 84 ? -5.889 5.349 4.580 1.00 82.00 84 LEU A CA 1
ATOM 660 C C . LEU A 1 84 ? -5.800 4.312 3.451 1.00 82.00 84 LEU A C 1
ATOM 662 O O . LEU A 1 84 ? -4.772 4.211 2.783 1.00 82.00 84 LEU A O 1
ATOM 666 N N . VAL A 1 85 ? -6.888 3.580 3.185 1.00 78.06 85 VAL A N 1
ATOM 667 C CA . VAL A 1 85 ? -6.932 2.592 2.091 1.00 78.06 85 VAL A CA 1
ATOM 668 C C . VAL A 1 85 ? -6.728 3.266 0.733 1.00 78.06 85 VAL A C 1
ATOM 670 O O . VAL A 1 85 ? -5.951 2.775 -0.086 1.00 78.06 85 VAL A O 1
ATOM 673 N N . THR A 1 86 ? -7.385 4.405 0.509 1.00 85.44 86 THR A N 1
ATOM 674 C CA . THR A 1 86 ? -7.294 5.158 -0.751 1.00 85.44 86 THR A CA 1
ATOM 675 C C . THR A 1 86 ? -5.879 5.689 -0.986 1.00 85.44 86 THR A C 1
ATOM 677 O O . THR A 1 86 ? -5.344 5.531 -2.081 1.00 85.44 86 THR A O 1
ATOM 680 N N . LEU A 1 87 ? -5.236 6.252 0.043 1.00 85.94 87 LEU A N 1
ATOM 681 C CA . LEU A 1 87 ? -3.848 6.720 -0.028 1.00 85.94 87 LEU A CA 1
ATOM 682 C C . LEU A 1 87 ? -2.867 5.578 -0.309 1.00 85.94 87 LEU A C 1
ATOM 684 O O . LEU A 1 87 ? -2.012 5.715 -1.182 1.00 85.94 87 LEU A O 1
ATOM 688 N N . GLY A 1 88 ? -3.004 4.443 0.383 1.00 80.56 88 GLY A N 1
ATOM 689 C CA . GLY A 1 88 ? -2.157 3.270 0.149 1.00 80.56 88 GLY A CA 1
ATOM 690 C C . GLY A 1 88 ? -2.280 2.742 -1.283 1.00 80.56 88 GLY A C 1
ATOM 691 O O . GLY A 1 88 ? -1.268 2.527 -1.948 1.00 80.56 88 GLY A O 1
ATOM 692 N N . ALA A 1 89 ? -3.513 2.606 -1.783 1.00 79.56 89 ALA A N 1
ATOM 693 C CA . ALA A 1 89 ? -3.779 2.171 -3.154 1.00 79.56 89 ALA A CA 1
ATOM 694 C C . ALA A 1 89 ? -3.248 3.163 -4.203 1.00 79.56 89 ALA A C 1
ATOM 696 O O . ALA A 1 89 ? -2.718 2.745 -5.233 1.00 79.56 89 ALA A O 1
ATOM 697 N N . PHE A 1 90 ? -3.348 4.467 -3.934 1.00 85.56 90 PHE A N 1
ATOM 698 C CA . PHE A 1 90 ? -2.845 5.508 -4.825 1.00 85.56 90 PHE A CA 1
ATOM 699 C C . PHE A 1 90 ? -1.315 5.509 -4.914 1.00 85.56 90 PHE A C 1
ATOM 701 O O . PHE A 1 90 ? -0.772 5.521 -6.017 1.00 85.56 90 PHE A O 1
ATOM 708 N N . ILE A 1 91 ? -0.612 5.433 -3.777 1.00 84.31 91 ILE A N 1
ATOM 709 C CA . ILE A 1 91 ? 0.860 5.376 -3.743 1.00 84.31 91 ILE A CA 1
ATOM 710 C C . ILE A 1 91 ? 1.360 4.149 -4.509 1.00 84.31 91 ILE A C 1
ATOM 712 O O . ILE A 1 91 ? 2.249 4.272 -5.352 1.00 84.31 91 ILE A O 1
ATOM 716 N N . PHE A 1 92 ? 0.750 2.985 -4.273 1.00 79.31 92 PHE A N 1
ATOM 717 C CA . PHE A 1 92 ? 1.072 1.767 -5.009 1.00 79.31 92 PHE A CA 1
ATOM 718 C C . PHE A 1 92 ? 0.836 1.939 -6.514 1.00 79.31 92 PHE A C 1
ATOM 720 O O . PHE A 1 92 ? 1.766 1.759 -7.300 1.00 79.31 92 PHE A O 1
ATOM 727 N N . GLY A 1 93 ? -0.358 2.389 -6.913 1.00 78.94 93 GLY A N 1
ATOM 728 C CA . GLY A 1 93 ? -0.697 2.618 -8.317 1.00 78.94 93 GLY A CA 1
ATOM 729 C C . GLY A 1 93 ? 0.265 3.581 -9.014 1.00 78.94 93 GLY A C 1
ATOM 730 O O . GLY A 1 93 ? 0.711 3.298 -10.122 1.00 78.94 93 GLY A O 1
ATOM 731 N N . GLN A 1 94 ? 0.657 4.670 -8.350 1.00 81.50 94 GLN A N 1
ATOM 732 C CA . GLN A 1 94 ? 1.605 5.641 -8.896 1.00 81.50 94 GLN A CA 1
ATOM 733 C C . GLN A 1 94 ? 3.005 5.037 -9.076 1.00 81.50 94 GLN A C 1
ATOM 735 O O . GLN A 1 94 ? 3.621 5.222 -10.126 1.00 81.50 94 GLN A O 1
ATOM 740 N N . THR A 1 95 ? 3.504 4.278 -8.092 1.00 78.94 95 THR A N 1
ATOM 741 C CA . THR A 1 95 ? 4.809 3.598 -8.204 1.00 78.94 95 THR A CA 1
ATOM 742 C C . THR A 1 95 ? 4.822 2.542 -9.311 1.00 78.94 95 THR A C 1
ATOM 744 O O . THR A 1 95 ? 5.779 2.479 -10.082 1.00 78.94 95 THR A O 1
ATOM 747 N N . THR A 1 96 ? 3.742 1.769 -9.457 1.00 76.06 96 THR A N 1
ATOM 748 C CA . THR A 1 96 ? 3.596 0.759 -10.513 1.00 76.06 96 THR A CA 1
ATOM 749 C C . THR A 1 96 ? 3.454 1.393 -11.894 1.00 76.06 96 THR A C 1
ATOM 751 O O . THR A 1 96 ? 4.151 0.984 -12.819 1.00 76.06 96 THR A O 1
ATOM 754 N N . ALA A 1 97 ? 2.610 2.419 -12.041 1.00 82.44 97 ALA A N 1
ATOM 755 C CA . ALA A 1 97 ? 2.443 3.134 -13.304 1.00 82.44 97 ALA A CA 1
ATOM 756 C C . ALA A 1 97 ? 3.766 3.749 -13.772 1.00 82.44 97 ALA A C 1
ATO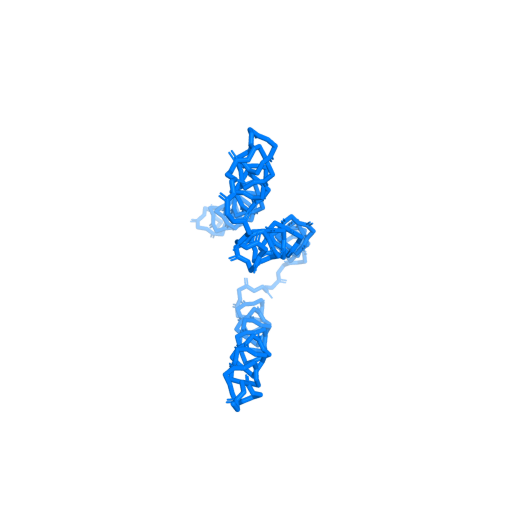M 758 O O . ALA A 1 97 ? 4.132 3.600 -14.934 1.00 82.44 97 ALA A O 1
ATOM 759 N N . ASN A 1 98 ? 4.524 4.361 -12.858 1.00 79.56 98 ASN A N 1
ATOM 760 C CA . ASN A 1 98 ? 5.844 4.905 -13.160 1.00 79.56 98 ASN A CA 1
ATOM 761 C C . ASN A 1 98 ? 6.843 3.808 -13.573 1.00 79.56 98 ASN A C 1
ATOM 763 O O . ASN A 1 98 ? 7.593 3.983 -14.530 1.00 79.56 98 ASN A O 1
ATOM 767 N N . ALA A 1 99 ? 6.833 2.654 -12.898 1.00 73.12 99 ALA A N 1
ATOM 768 C CA . ALA A 1 99 ? 7.710 1.533 -13.238 1.00 73.12 99 ALA A CA 1
ATOM 769 C C . ALA A 1 99 ? 7.456 0.995 -14.658 1.00 73.12 99 ALA A C 1
ATOM 771 O O . ALA A 1 99 ? 8.428 0.759 -15.380 1.00 73.12 99 ALA A O 1
ATOM 772 N N . ILE A 1 100 ? 6.179 0.867 -15.048 1.00 73.81 100 ILE A N 1
ATOM 773 C CA . ILE A 1 100 ? 5.739 0.418 -16.381 1.00 73.81 100 ILE A CA 1
ATOM 774 C C . ILE A 1 100 ? 6.025 1.482 -17.444 1.00 73.81 100 ILE A C 1
ATOM 776 O O . ILE A 1 100 ? 6.499 1.155 -18.525 1.00 73.81 100 ILE A O 1
ATOM 780 N N . PHE A 1 101 ? 5.774 2.761 -17.157 1.00 80.50 101 PHE A N 1
ATOM 781 C CA . PHE A 1 101 ? 6.005 3.842 -18.120 1.00 80.50 101 PHE A CA 1
ATOM 782 C C . PHE A 1 101 ? 7.484 3.958 -18.506 1.00 80.50 101 PHE A C 1
ATOM 784 O O . PHE A 1 101 ? 7.811 4.152 -19.671 1.00 80.50 101 PHE A O 1
ATOM 791 N N . VAL A 1 102 ? 8.381 3.769 -17.535 1.00 70.38 102 VAL A N 1
ATOM 792 C CA . VAL A 1 102 ? 9.829 3.709 -17.781 1.00 70.38 102 VAL A CA 1
ATOM 793 C C . VAL A 1 102 ? 10.230 2.435 -18.536 1.00 70.38 102 VAL A C 1
ATOM 795 O O . VAL A 1 102 ? 11.254 2.439 -19.198 1.00 70.38 102 VAL A O 1
ATOM 798 N N . ASP A 1 103 ? 9.465 1.348 -18.424 1.00 70.81 103 ASP A N 1
ATOM 799 C CA . ASP A 1 103 ? 9.714 0.092 -19.152 1.00 70.81 103 ASP A CA 1
ATOM 800 C C . ASP A 1 103 ? 9.272 0.174 -20.623 1.00 70.81 103 ASP A C 1
ATOM 802 O O . ASP A 1 103 ? 9.949 -0.331 -21.504 1.00 70.81 103 ASP A O 1
ATOM 806 N N . LEU A 1 104 ? 8.163 0.870 -20.898 1.00 68.69 104 LEU A N 1
ATOM 807 C CA . LEU A 1 104 ? 7.621 1.067 -22.249 1.00 68.69 104 LEU A CA 1
ATOM 808 C C . LEU A 1 104 ? 8.374 2.112 -23.087 1.00 68.69 104 LEU A C 1
ATOM 810 O O . LEU A 1 104 ? 8.219 2.134 -24.306 1.00 68.69 104 LEU A O 1
ATOM 814 N N . LEU A 1 105 ? 9.106 3.023 -22.441 1.00 66.38 105 LEU A N 1
ATOM 815 C CA . LEU A 1 105 ? 9.878 4.082 -23.103 1.00 66.38 105 LEU A CA 1
ATOM 816 C C . LEU A 1 105 ? 11.379 3.771 -23.223 1.00 66.38 105 LEU A C 1
ATOM 818 O O . LEU A 1 105 ? 12.107 4.597 -23.779 1.00 66.38 105 LEU A O 1
ATOM 822 N N . ALA A 1 106 ? 11.832 2.636 -22.687 1.00 55.97 106 ALA A N 1
ATOM 823 C CA . ALA A 1 106 ? 13.192 2.118 -22.839 1.00 55.97 106 ALA A CA 1
ATOM 824 C C . ALA A 1 106 ? 13.275 1.164 -24.040 1.00 55.97 106 ALA A C 1
ATOM 826 O O . ALA A 1 106 ? 14.346 1.153 -24.688 1.00 55.97 106 ALA A O 1
#

Secondary structure (DSSP, 8-state):
--HHHHHHHHHHHHHHHHHHHHHHHHHHHHH-S-HHHHHHHHHHHHHHHHHHHHHHHHHHHHHH---S---HHHHHHHHHHHHHHHHHHHHHHHHHHHHHHHHHT-